Protein AF-A0A1J0VZQ8-F1 (afdb_monomer)

Structure (mmCIF, N/CA/C/O backbone):
data_AF-A0A1J0VZQ8-F1
#
_entry.id   AF-A0A1J0VZQ8-F1
#
loop_
_atom_site.group_PDB
_atom_site.id
_atom_site.type_symbol
_atom_site.label_atom_id
_atom_site.label_alt_id
_atom_site.label_comp_id
_atom_site.label_asym_id
_atom_site.label_entity_id
_atom_site.label_seq_id
_atom_site.pdbx_PDB_ins_code
_atom_site.Cartn_x
_atom_site.Cartn_y
_atom_site.Cartn_z
_atom_site.occupancy
_atom_site.B_iso_or_equiv
_atom_site.auth_seq_id
_atom_site.auth_comp_id
_atom_site.auth_asym_id
_atom_site.auth_atom_id
_atom_site.pdbx_PDB_model_num
ATOM 1 N N . MET A 1 1 ? -18.065 -3.115 23.278 1.00 60.38 1 ME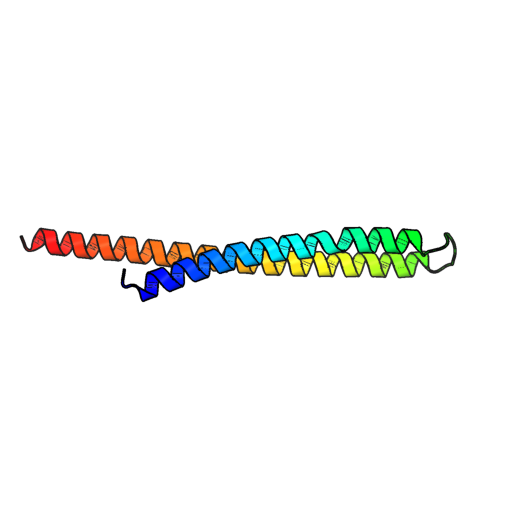T A N 1
ATOM 2 C CA . MET A 1 1 ? -18.146 -3.211 21.807 1.00 60.38 1 MET A CA 1
ATOM 3 C C . MET A 1 1 ? -19.433 -3.873 21.358 1.00 60.38 1 MET A C 1
ATOM 5 O O . MET A 1 1 ? -19.625 -5.048 21.652 1.00 60.38 1 MET A O 1
ATOM 9 N N . GLY A 1 2 ? -20.278 -3.136 20.636 1.00 72.56 2 GLY A N 1
ATOM 10 C CA . GLY A 1 2 ? -21.289 -3.755 19.776 1.00 72.56 2 GLY A CA 1
ATOM 11 C C . GLY A 1 2 ? -20.627 -4.399 18.554 1.00 72.56 2 GLY A C 1
ATOM 12 O O . GLY A 1 2 ? -19.559 -3.952 18.130 1.00 72.56 2 GLY A O 1
ATOM 13 N N . ASP A 1 3 ? -21.247 -5.436 17.996 1.00 76.94 3 ASP A N 1
ATOM 14 C CA . ASP A 1 3 ? -20.667 -6.254 16.916 1.00 76.94 3 ASP A CA 1
ATOM 15 C C . ASP A 1 3 ? -20.294 -5.444 15.661 1.00 76.94 3 ASP A C 1
ATOM 17 O O . ASP A 1 3 ? -19.299 -5.743 15.006 1.00 76.94 3 ASP A O 1
ATOM 21 N N . LEU A 1 4 ? -21.023 -4.359 15.381 1.00 74.12 4 LEU A N 1
ATOM 22 C CA . LEU A 1 4 ? -20.747 -3.440 14.269 1.00 74.12 4 LEU A CA 1
ATOM 23 C C . LEU A 1 4 ? -19.385 -2.734 14.378 1.00 74.12 4 LEU A C 1
ATOM 25 O O . LEU A 1 4 ? -18.697 -2.593 13.374 1.00 74.12 4 LEU A O 1
ATOM 29 N N . VAL A 1 5 ? -18.970 -2.326 15.582 1.00 77.56 5 VAL A N 1
ATOM 30 C CA . VAL A 1 5 ? -17.696 -1.606 15.787 1.00 77.56 5 VAL A CA 1
ATOM 31 C C . VAL A 1 5 ? -16.503 -2.551 15.640 1.00 77.56 5 VAL A C 1
ATOM 33 O O . VAL A 1 5 ? -15.464 -2.169 15.114 1.00 77.56 5 VAL A O 1
ATOM 36 N N . LYS A 1 6 ? -16.659 -3.813 16.056 1.00 81.38 6 LYS A N 1
ATOM 37 C CA . LYS A 1 6 ? -15.643 -4.850 15.826 1.00 81.38 6 LYS A CA 1
ATOM 38 C C . LYS A 1 6 ? -15.484 -5.170 14.345 1.00 81.38 6 LYS A C 1
ATOM 40 O O . LYS A 1 6 ? -14.361 -5.245 13.865 1.00 81.38 6 LYS A O 1
ATOM 45 N N . ALA A 1 7 ? -16.599 -5.331 13.635 1.00 81.62 7 ALA A N 1
ATOM 46 C CA . ALA A 1 7 ? -16.573 -5.613 12.205 1.00 81.62 7 ALA A CA 1
ATOM 47 C C . ALA A 1 7 ? -15.871 -4.496 11.414 1.00 81.62 7 ALA A C 1
ATOM 49 O O . ALA A 1 7 ? -15.087 -4.788 10.514 1.00 81.62 7 ALA A O 1
ATOM 50 N N . ASP A 1 8 ? -16.106 -3.234 11.779 1.00 85.94 8 ASP A N 1
ATOM 51 C CA . ASP A 1 8 ? -15.452 -2.084 11.148 1.00 85.94 8 ASP A CA 1
ATOM 52 C C . ASP A 1 8 ? -13.942 -2.029 11.451 1.00 85.94 8 ASP A C 1
ATOM 54 O O . ASP A 1 8 ? -13.126 -1.848 10.549 1.00 85.94 8 ASP A O 1
ATOM 58 N N . LEU A 1 9 ? -13.542 -2.301 12.700 1.00 87.94 9 LEU A N 1
ATOM 59 C CA . LEU A 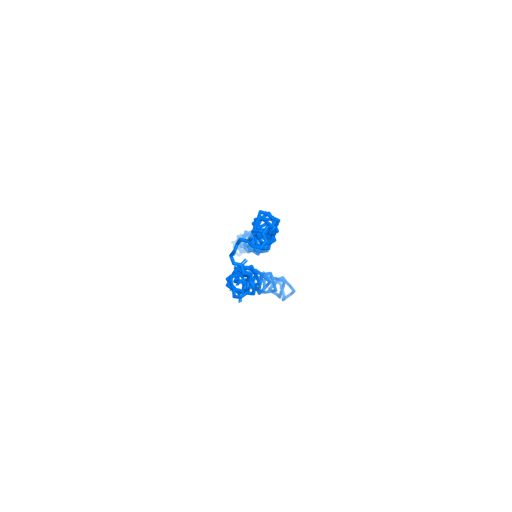1 9 ? -12.132 -2.421 13.094 1.00 87.94 9 LEU A CA 1
ATOM 60 C C . LEU A 1 9 ? -11.385 -3.500 12.301 1.00 87.94 9 LEU A C 1
ATOM 62 O O . LEU A 1 9 ? -10.277 -3.269 11.810 1.00 87.94 9 LEU A O 1
ATOM 66 N N . ASP A 1 10 ? -11.988 -4.678 12.165 1.00 89.50 10 ASP A N 1
ATOM 67 C CA . ASP A 1 10 ? -11.392 -5.781 11.415 1.00 89.50 10 ASP A CA 1
ATOM 68 C C . ASP A 1 10 ? -11.306 -5.451 9.918 1.00 89.50 10 ASP A C 1
ATOM 70 O O . ASP A 1 10 ? -10.300 -5.763 9.274 1.00 89.50 10 ASP A O 1
ATOM 74 N N . ALA A 1 11 ? -12.300 -4.740 9.374 1.00 90.56 11 ALA A N 1
ATOM 75 C CA . ALA A 1 11 ? -12.268 -4.240 8.004 1.00 90.56 11 ALA A CA 1
ATOM 76 C C . ALA A 1 11 ? -11.141 -3.215 7.785 1.00 90.56 11 ALA A C 1
ATOM 78 O O . ALA A 1 11 ? 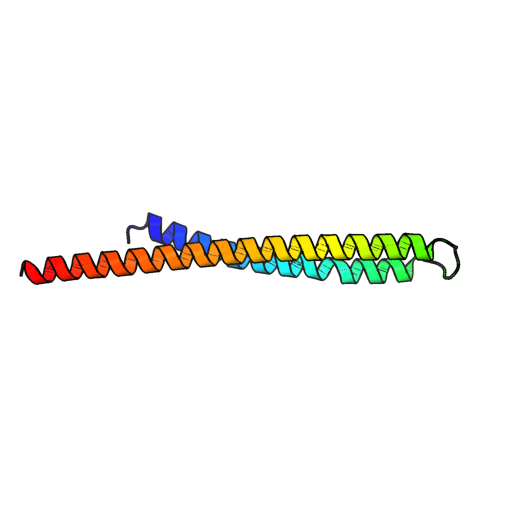-10.415 -3.320 6.797 1.00 90.56 11 ALA A O 1
ATOM 79 N N . LEU A 1 12 ? -10.931 -2.270 8.710 1.00 90.62 12 LEU A N 1
ATOM 80 C CA . LEU A 1 12 ? -9.842 -1.286 8.629 1.00 90.62 12 LEU A CA 1
ATOM 81 C C . LEU A 1 12 ? -8.457 -1.945 8.675 1.00 90.62 12 LEU A C 1
ATOM 83 O O . LEU A 1 12 ? -7.559 -1.566 7.920 1.00 90.62 12 LEU A O 1
ATOM 87 N N . ARG A 1 13 ? -8.286 -2.976 9.507 1.00 91.31 13 ARG A N 1
ATOM 88 C CA . ARG A 1 13 ? -7.047 -3.769 9.559 1.00 91.31 13 ARG A CA 1
ATOM 89 C C . ARG A 1 13 ? -6.799 -4.532 8.267 1.00 91.31 13 ARG A C 1
ATOM 91 O O . ARG A 1 13 ? -5.691 -4.489 7.733 1.00 91.31 13 ARG A O 1
ATOM 98 N N . ALA A 1 14 ? -7.826 -5.208 7.755 1.00 93.31 14 ALA A N 1
ATOM 99 C CA . ALA A 1 14 ? -7.743 -5.929 6.490 1.00 93.31 14 ALA A CA 1
ATOM 100 C C . ALA A 1 14 ? -7.432 -4.979 5.323 1.00 93.31 14 ALA A C 1
ATOM 102 O O . ALA A 1 14 ? -6.604 -5.298 4.466 1.00 93.31 14 ALA A O 1
ATOM 103 N N . LEU A 1 15 ? -8.037 -3.788 5.320 1.00 92.75 15 LEU A N 1
ATOM 104 C CA . LEU A 1 15 ? -7.778 -2.746 4.333 1.00 92.75 15 LEU A CA 1
ATOM 105 C C . LEU A 1 15 ? -6.327 -2.255 4.398 1.00 92.75 15 LEU A C 1
ATOM 107 O O . LEU A 1 15 ? -5.667 -2.215 3.364 1.00 92.75 15 LEU A O 1
ATOM 111 N N . SER A 1 16 ? -5.804 -1.944 5.589 1.00 92.62 16 SER A N 1
ATOM 112 C CA . SER A 1 16 ? -4.393 -1.559 5.759 1.00 92.62 16 SER A CA 1
ATOM 113 C C . SER A 1 16 ? -3.443 -2.643 5.236 1.00 92.62 16 SER A C 1
ATOM 115 O O . SER A 1 16 ? -2.536 -2.355 4.454 1.00 92.62 16 SER A O 1
ATOM 117 N N . GLY A 1 17 ? -3.689 -3.909 5.589 1.00 92.31 17 GLY A N 1
ATOM 118 C CA . GLY A 1 17 ? -2.900 -5.033 5.084 1.00 92.31 17 GLY A CA 1
ATOM 119 C C . GLY A 1 17 ? -2.933 -5.142 3.556 1.00 92.31 17 GLY A C 1
ATOM 120 O O . GLY A 1 17 ? -1.887 -5.269 2.925 1.00 92.31 17 GLY A O 1
ATOM 121 N N . THR A 1 18 ? -4.122 -5.025 2.960 1.00 95.31 18 THR A N 1
ATOM 122 C CA . THR A 1 18 ? -4.312 -5.089 1.501 1.00 95.31 18 THR A CA 1
ATOM 123 C C . THR A 1 18 ? -3.582 -3.952 0.788 1.00 95.31 18 THR A C 1
ATOM 125 O O . THR A 1 18 ? -2.877 -4.189 -0.188 1.00 95.31 18 THR A O 1
ATOM 128 N N . LEU A 1 19 ? -3.692 -2.723 1.300 1.00 93.31 19 LEU A N 1
ATOM 129 C CA . LEU A 1 19 ? -3.020 -1.556 0.729 1.00 93.31 19 LEU A CA 1
ATOM 130 C C . LEU A 1 19 ? -1.492 -1.679 0.811 1.00 93.31 19 LEU A C 1
ATOM 132 O O . LEU A 1 19 ? -0.806 -1.287 -0.125 1.00 93.31 19 LEU A O 1
ATOM 136 N N . ASN A 1 20 ? -0.938 -2.266 1.877 1.00 92.88 20 ASN A N 1
ATOM 137 C CA . ASN A 1 20 ? 0.506 -2.521 1.939 1.00 92.88 20 ASN A CA 1
ATOM 138 C C . ASN A 1 20 ? 0.974 -3.484 0.841 1.00 92.88 20 ASN A C 1
ATOM 140 O O . ASN A 1 20 ? 1.968 -3.204 0.176 1.00 92.88 20 ASN A O 1
ATOM 144 N N . VAL A 1 21 ? 0.242 -4.579 0.622 1.00 95.06 21 VAL A N 1
ATOM 145 C CA . VAL A 1 21 ? 0.559 -5.544 -0.444 1.00 95.06 21 VAL A CA 1
ATOM 146 C C . VAL A 1 21 ? 0.444 -4.900 -1.827 1.00 95.06 21 VAL A C 1
ATOM 148 O O . VAL A 1 21 ? 1.273 -5.156 -2.701 1.00 95.06 21 VAL A O 1
ATOM 151 N N . GLU A 1 22 ? -0.553 -4.038 -2.028 1.00 93.06 22 GLU A N 1
ATOM 152 C CA . GLU A 1 22 ? -0.726 -3.305 -3.283 1.00 93.06 22 GLU A CA 1
ATOM 153 C C . GLU A 1 22 ? 0.419 -2.310 -3.520 1.00 93.06 22 GLU A C 1
ATOM 155 O O . GLU A 1 22 ? 0.971 -2.254 -4.617 1.00 93.06 22 GLU A O 1
ATOM 160 N N . ALA A 1 23 ? 0.841 -1.572 -2.487 1.00 90.81 23 ALA A N 1
ATOM 161 C CA . ALA A 1 23 ? 1.991 -0.676 -2.577 1.00 90.81 23 ALA A CA 1
ATOM 162 C C . ALA A 1 23 ? 3.271 -1.435 -2.956 1.00 90.81 23 ALA A C 1
ATOM 164 O O . ALA A 1 23 ? 3.992 -1.016 -3.861 1.00 90.81 23 ALA A O 1
ATOM 165 N N . ASP A 1 24 ? 3.523 -2.579 -2.316 1.00 92.56 24 ASP A N 1
ATOM 166 C CA . ASP A 1 24 ? 4.670 -3.423 -2.652 1.00 92.56 24 ASP A CA 1
ATOM 167 C C . ASP A 1 24 ? 4.575 -3.922 -4.105 1.00 92.56 24 ASP A C 1
ATOM 169 O O . ASP A 1 24 ? 5.558 -3.868 -4.844 1.00 92.56 24 ASP A O 1
ATOM 173 N N . SER A 1 25 ? 3.382 -4.323 -4.553 1.00 93.56 25 SER A N 1
ATOM 174 C CA . SER A 1 25 ? 3.141 -4.758 -5.935 1.00 93.56 25 SER A CA 1
ATOM 175 C C . SER A 1 25 ? 3.436 -3.644 -6.945 1.00 93.56 25 SER A C 1
ATOM 177 O O . SE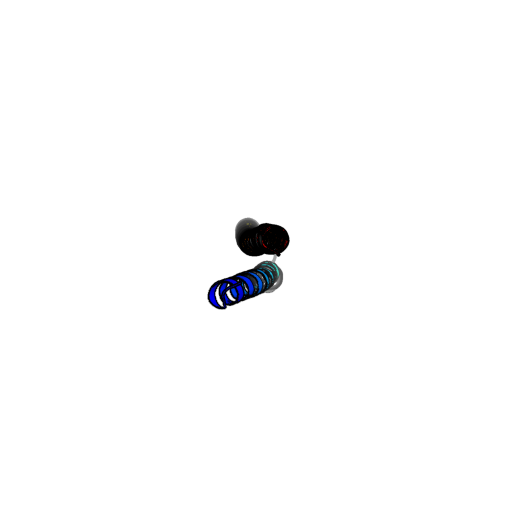R A 1 25 ? 4.121 -3.895 -7.938 1.00 93.56 25 SER A O 1
ATOM 179 N N . ILE A 1 26 ? 3.019 -2.405 -6.669 1.00 89.88 26 ILE A N 1
ATOM 180 C CA . ILE A 1 26 ? 3.341 -1.227 -7.490 1.00 89.88 26 ILE A CA 1
ATOM 181 C C . ILE A 1 26 ? 4.858 -1.017 -7.573 1.00 89.88 26 ILE A C 1
ATOM 183 O O . ILE A 1 26 ? 5.391 -0.842 -8.671 1.00 89.88 26 ILE A O 1
ATOM 187 N N . GLY A 1 27 ? 5.567 -1.110 -6.445 1.00 88.31 27 GLY A N 1
ATOM 188 C CA . GLY A 1 27 ? 7.026 -0.969 -6.402 1.00 88.31 27 GLY A CA 1
ATOM 189 C C . GLY A 1 27 ? 7.761 -1.993 -7.279 1.00 88.31 27 GLY A C 1
ATOM 190 O O . GLY A 1 27 ? 8.804 -1.689 -7.862 1.00 88.31 27 GLY A O 1
ATOM 191 N N . THR A 1 28 ? 7.196 -3.193 -7.465 1.00 92.06 28 THR A N 1
ATOM 192 C CA . THR A 1 28 ? 7.807 -4.226 -8.323 1.00 92.06 28 THR A CA 1
ATOM 193 C C . THR A 1 28 ? 7.690 -3.960 -9.8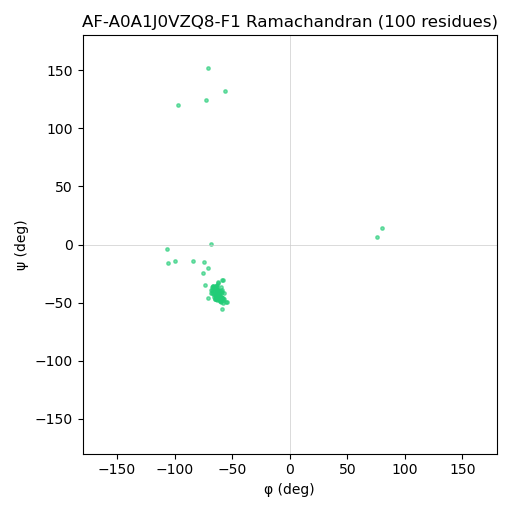27 1.00 92.06 28 THR A C 1
ATOM 195 O O . THR A 1 28 ? 8.433 -4.567 -10.601 1.00 92.06 28 THR A O 1
ATOM 198 N N . ILE A 1 29 ? 6.824 -3.036 -10.265 1.00 89.62 29 ILE A N 1
ATOM 199 C CA . ILE A 1 29 ? 6.567 -2.761 -11.693 1.00 89.62 29 ILE A CA 1
ATOM 200 C C . ILE A 1 29 ? 7.825 -2.255 -12.413 1.00 89.62 29 ILE A C 1
ATOM 202 O O . ILE A 1 29 ? 8.028 -2.552 -13.593 1.00 89.62 29 ILE A O 1
ATOM 206 N N . MET A 1 30 ? 8.695 -1.512 -11.723 1.00 86.50 30 MET A N 1
ATOM 207 C CA . MET A 1 30 ? 9.840 -0.864 -12.367 1.00 86.50 30 MET A CA 1
ATOM 208 C C . MET A 1 30 ? 10.881 -1.858 -12.906 1.00 86.50 30 MET A C 1
ATOM 210 O O . MET A 1 30 ? 11.464 -1.632 -13.968 1.00 86.50 30 MET A O 1
ATOM 214 N N . GLY A 1 31 ? 11.104 -2.978 -12.212 1.00 85.62 31 GLY A N 1
ATOM 215 C CA . GLY A 1 31 ? 12.124 -3.961 -12.594 1.00 85.62 31 GLY A CA 1
ATOM 216 C C . GLY A 1 31 ? 11.909 -4.540 -14.002 1.00 85.62 31 GLY A C 1
ATOM 217 O O . GLY A 1 31 ? 12.801 -4.432 -14.852 1.00 85.62 31 GLY A O 1
ATOM 218 N N . PRO A 1 32 ? 10.725 -5.111 -14.296 1.00 87.50 32 PRO A N 1
ATOM 219 C CA . PRO A 1 32 ? 10.382 -5.603 -15.629 1.00 87.50 32 PRO A CA 1
ATOM 220 C C . PRO A 1 32 ? 10.427 -4.525 -16.720 1.00 87.50 32 PRO A C 1
ATOM 222 O O . PRO A 1 32 ? 10.846 -4.808 -17.839 1.00 87.50 32 PRO A O 1
ATOM 225 N N . VAL A 1 33 ? 10.025 -3.286 -16.414 1.00 83.81 33 VAL A N 1
ATOM 226 C CA . VAL A 1 33 ? 10.014 -2.208 -17.415 1.00 83.81 33 VAL A CA 1
ATOM 227 C C . VAL A 1 33 ? 11.429 -1.763 -17.780 1.00 83.81 33 VAL A C 1
ATOM 229 O O . VAL A 1 33 ? 11.748 -1.670 -18.965 1.00 83.81 33 VAL A O 1
ATOM 232 N N . SER A 1 3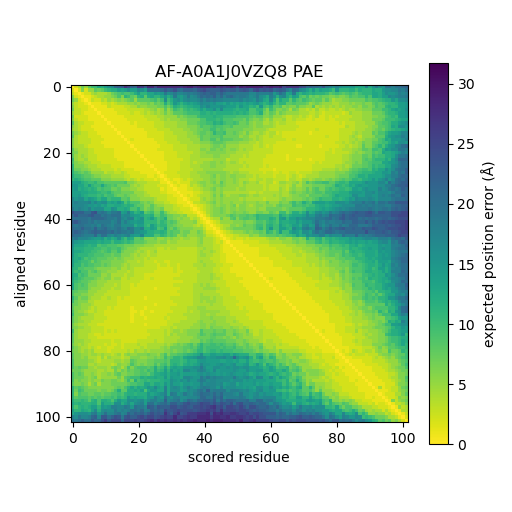4 ? 12.292 -1.548 -16.785 1.00 82.19 34 SER A N 1
ATOM 233 C CA . SER A 1 34 ? 13.689 -1.161 -17.022 1.00 82.19 34 SER A CA 1
ATOM 234 C C . SER A 1 34 ? 14.452 -2.245 -17.792 1.00 82.19 34 SER A C 1
ATOM 236 O O . SER A 1 34 ? 15.112 -1.952 -18.785 1.00 82.19 34 SER A O 1
ATOM 238 N N . SER A 1 35 ? 14.292 -3.514 -17.402 1.00 82.88 35 SER A N 1
ATOM 239 C CA . SER A 1 35 ? 14.935 -4.640 -18.099 1.00 82.88 35 SER A CA 1
ATOM 240 C C . SER A 1 35 ? 14.395 -4.861 -19.519 1.00 82.88 35 SER A C 1
ATOM 242 O O . SER A 1 35 ? 15.157 -5.184 -20.430 1.00 82.88 35 SER A O 1
ATOM 244 N N . GLY A 1 36 ? 13.095 -4.648 -19.746 1.00 81.75 36 GLY A N 1
ATOM 245 C CA . GLY A 1 36 ? 12.497 -4.712 -21.080 1.00 81.75 36 GLY A CA 1
ATOM 246 C C . GLY A 1 36 ? 12.995 -3.608 -22.017 1.00 81.75 36 GLY A C 1
ATOM 247 O O . GLY A 1 36 ? 13.219 -3.864 -23.199 1.00 81.75 36 GLY A O 1
ATOM 248 N N . LEU A 1 37 ? 13.213 -2.398 -21.495 1.00 77.69 37 LEU A N 1
ATOM 249 C CA . LEU A 1 37 ? 13.797 -1.286 -22.249 1.00 77.69 37 LEU A CA 1
ATOM 250 C C . LEU A 1 37 ? 15.213 -1.618 -22.734 1.00 77.69 37 LEU A C 1
ATOM 252 O O . LEU A 1 37 ? 15.503 -1.457 -23.916 1.00 77.69 37 LEU A O 1
ATOM 256 N N . GLU A 1 38 ? 16.067 -2.153 -21.864 1.00 73.94 38 GLU A N 1
ATOM 257 C CA . GLU A 1 38 ? 17.431 -2.558 -22.235 1.00 73.94 38 GLU A CA 1
ATOM 258 C C . GLU A 1 38 ? 17.457 -3.666 -23.301 1.00 73.94 38 GLU A C 1
ATOM 260 O O . GLU A 1 38 ? 18.351 -3.697 -24.144 1.00 73.94 38 GLU A O 1
ATOM 265 N N . ALA A 1 39 ? 16.464 -4.560 -23.303 1.00 76.69 39 ALA A N 1
ATOM 266 C CA . ALA A 1 39 ? 16.405 -5.686 -24.233 1.00 76.69 39 ALA A CA 1
ATOM 267 C C . ALA A 1 39 ? 15.994 -5.305 -25.671 1.00 76.69 39 ALA A C 1
ATOM 269 O O . ALA A 1 39 ? 16.304 -6.042 -26.608 1.00 76.69 39 ALA A O 1
ATOM 270 N N . VAL A 1 40 ? 15.270 -4.196 -25.861 1.00 75.62 40 VAL A N 1
ATOM 271 C CA . VAL A 1 40 ? 14.663 -3.825 -27.160 1.00 75.62 40 VAL A CA 1
ATOM 272 C C . VAL A 1 40 ? 15.415 -2.682 -27.851 1.00 75.62 40 VAL A C 1
ATOM 274 O O . VAL A 1 40 ? 15.253 -2.459 -29.053 1.00 75.62 40 VAL A O 1
ATOM 277 N N . VAL A 1 41 ? 16.259 -1.958 -27.119 1.00 77.69 41 VAL A N 1
ATOM 278 C CA . VAL A 1 41 ? 16.897 -0.734 -27.609 1.00 77.69 41 VAL A CA 1
ATOM 279 C C . VAL A 1 41 ? 18.294 -1.044 -28.127 1.00 77.69 41 VAL A C 1
ATOM 281 O O . VAL A 1 41 ? 19.162 -1.514 -27.398 1.00 77.69 41 VAL A O 1
ATOM 284 N N . MET A 1 42 ? 18.522 -0.759 -29.411 1.00 79.69 42 MET A N 1
ATOM 285 C CA . MET A 1 42 ? 19.862 -0.812 -29.990 1.00 79.69 42 MET A CA 1
ATOM 286 C C . MET A 1 42 ? 20.682 0.383 -29.478 1.00 79.69 42 MET A C 1
ATOM 288 O O . MET A 1 42 ? 20.257 1.523 -29.689 1.00 79.69 42 MET A O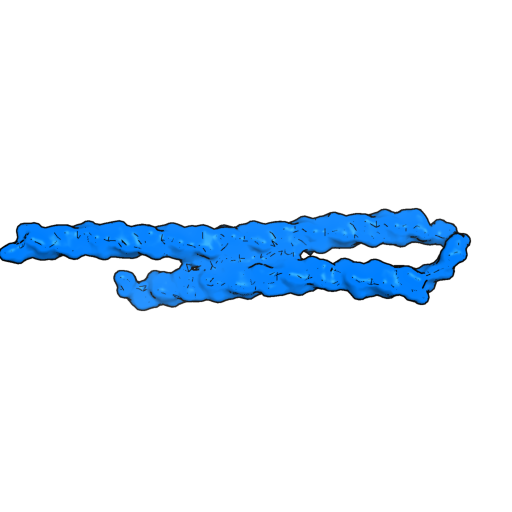 1
ATOM 292 N N . PRO A 1 43 ? 21.861 0.160 -28.867 1.00 78.06 43 PRO A N 1
ATOM 293 C CA . PRO A 1 43 ? 22.710 1.249 -28.396 1.00 78.06 43 PRO A CA 1
ATOM 294 C C . PRO A 1 43 ? 23.060 2.226 -29.525 1.00 78.06 43 PRO A C 1
ATOM 296 O O . PRO A 1 43 ? 23.479 1.802 -30.604 1.00 78.06 43 PRO A O 1
ATOM 299 N N . GLY A 1 44 ? 22.914 3.532 -29.282 1.00 76.06 44 GLY A N 1
ATOM 300 C CA . GLY A 1 44 ? 23.268 4.559 -30.263 1.00 76.06 44 GLY A CA 1
ATOM 301 C C . GLY A 1 44 ? 22.222 4.785 -31.358 1.00 76.06 44 GLY A C 1
ATOM 302 O O . GLY A 1 44 ? 22.507 5.475 -32.336 1.00 76.06 44 GLY A O 1
ATOM 303 N N . ALA A 1 45 ? 20.996 4.275 -31.194 1.00 81.31 45 ALA A N 1
ATOM 304 C CA . ALA A 1 45 ? 19.873 4.546 -32.098 1.00 81.31 45 ALA A CA 1
ATOM 305 C C . ALA A 1 45 ? 19.367 6.008 -32.045 1.00 81.31 45 ALA A C 1
ATOM 307 O O . ALA A 1 45 ? 18.408 6.358 -32.731 1.00 81.31 45 ALA A O 1
ATOM 308 N N . GLY A 1 46 ? 19.982 6.869 -31.222 1.00 83.56 46 GLY A N 1
ATOM 309 C CA . GLY A 1 46 ? 19.611 8.280 -31.071 1.00 83.56 46 GLY A CA 1
ATOM 310 C C . GLY A 1 46 ? 18.335 8.510 -30.254 1.00 83.56 46 GLY A C 1
ATOM 311 O O . GLY A 1 46 ? 17.871 9.642 -30.154 1.00 83.56 46 GLY A O 1
ATOM 312 N N . ILE A 1 47 ? 17.771 7.452 -29.663 1.00 85.12 47 ILE A N 1
ATOM 313 C CA . ILE A 1 47 ? 16.561 7.498 -28.825 1.00 85.12 47 ILE A CA 1
ATOM 314 C C . ILE A 1 47 ? 16.857 7.328 -27.330 1.00 85.12 47 ILE A C 1
ATOM 316 O O . ILE A 1 47 ? 15.947 7.455 -26.514 1.00 85.12 47 ILE A O 1
ATOM 320 N N . ASP A 1 48 ? 18.118 7.090 -26.964 1.00 84.00 48 ASP A N 1
ATOM 321 C CA . ASP A 1 48 ? 18.546 6.767 -25.598 1.00 84.00 48 ASP A CA 1
ATOM 322 C C . ASP A 1 48 ? 18.127 7.850 -24.587 1.00 84.00 48 ASP A C 1
ATOM 324 O O . ASP A 1 48 ? 17.595 7.543 -23.523 1.00 84.00 48 ASP A O 1
ATOM 328 N N . GLU A 1 49 ? 18.259 9.132 -24.947 1.00 85.75 49 GLU A N 1
ATOM 329 C CA . GLU A 1 49 ? 17.846 10.257 -24.093 1.00 85.75 49 GLU A CA 1
ATOM 330 C C . GLU A 1 49 ? 16.320 10.323 -23.902 1.00 85.75 49 GLU A C 1
ATOM 332 O O . GLU A 1 49 ? 15.818 10.616 -22.814 1.00 85.75 49 GLU A O 1
ATOM 337 N N . LEU A 1 50 ? 15.547 10.051 -24.960 1.00 87.50 50 LEU A N 1
ATOM 338 C CA . LEU A 1 50 ? 14.088 10.011 -24.864 1.00 87.50 50 LEU A CA 1
ATOM 339 C C . LEU A 1 50 ? 13.645 8.880 -23.932 1.00 87.50 50 LEU A C 1
ATOM 341 O O . LEU A 1 50 ? 12.781 9.094 -23.083 1.00 87.50 50 LEU A O 1
ATOM 345 N N . LEU A 1 51 ? 14.255 7.708 -24.073 1.00 86.19 51 LEU A N 1
ATOM 346 C CA . LEU A 1 51 ? 13.950 6.538 -23.261 1.00 86.19 51 LEU A CA 1
ATOM 347 C C . LEU A 1 51 ? 14.379 6.716 -21.807 1.00 86.19 51 LEU A C 1
ATOM 349 O O . LEU A 1 51 ? 13.604 6.374 -20.918 1.00 86.19 51 LEU A O 1
ATOM 353 N N . GLY A 1 52 ? 15.536 7.335 -21.559 1.00 87.25 52 GLY A N 1
ATOM 354 C CA . GLY A 1 52 ? 15.967 7.727 -20.217 1.00 87.25 52 GLY A CA 1
ATOM 355 C C . GLY A 1 52 ? 14.923 8.603 -19.524 1.00 87.25 52 GLY A C 1
ATOM 356 O O . GLY A 1 52 ? 14.464 8.268 -18.435 1.00 87.25 52 GLY A O 1
ATOM 357 N N . ARG A 1 53 ? 14.432 9.651 -20.202 1.00 90.00 53 ARG A N 1
ATOM 358 C CA . ARG A 1 53 ? 13.374 10.527 -19.660 1.00 90.00 53 ARG A CA 1
ATOM 359 C C . ARG A 1 53 ? 12.051 9.804 -19.417 1.00 90.00 53 ARG A C 1
ATOM 361 O O . ARG A 1 53 ? 11.341 10.136 -18.469 1.00 90.00 53 ARG A O 1
ATOM 368 N N . ILE A 1 54 ? 11.681 8.858 -20.282 1.00 89.12 54 ILE A N 1
ATOM 369 C CA . ILE A 1 54 ? 10.481 8.035 -20.082 1.00 89.12 54 ILE A CA 1
ATOM 370 C C . ILE A 1 54 ? 10.655 7.160 -18.839 1.00 89.12 54 ILE A C 1
ATOM 372 O O . ILE A 1 54 ? 9.754 7.133 -18.003 1.00 89.12 54 ILE A O 1
ATOM 376 N N . ASN A 1 55 ? 11.806 6.500 -18.692 1.00 88.88 55 ASN A N 1
ATOM 377 C CA . ASN A 1 55 ? 12.088 5.627 -17.558 1.00 88.88 55 ASN A CA 1
ATOM 378 C C . ASN A 1 55 ? 12.104 6.405 -16.233 1.00 88.88 55 ASN A C 1
ATOM 380 O O . ASN A 1 55 ? 11.468 5.997 -15.264 1.00 88.88 55 ASN A O 1
ATOM 384 N N . GLU A 1 56 ? 12.745 7.575 -16.211 1.00 90.75 56 GLU A N 1
ATOM 385 C CA . GLU A 1 56 ? 12.759 8.474 -15.051 1.00 90.75 56 GLU A CA 1
ATOM 386 C C . GLU A 1 56 ? 11.351 8.929 -14.656 1.00 90.75 56 GLU A C 1
ATOM 388 O O . GLU A 1 56 ? 10.966 8.822 -13.490 1.00 90.75 56 GLU A O 1
ATOM 393 N N . LYS A 1 57 ? 10.551 9.406 -15.621 1.00 93.31 57 LYS A N 1
ATOM 394 C CA . LYS A 1 57 ? 9.170 9.836 -15.353 1.00 93.31 57 LYS A CA 1
ATOM 395 C C . LYS A 1 57 ? 8.299 8.692 -14.860 1.00 93.31 57 LYS A C 1
ATOM 397 O O . LYS A 1 57 ? 7.502 8.881 -13.946 1.00 93.31 57 LYS A O 1
ATOM 402 N N . LEU A 1 58 ? 8.440 7.515 -15.463 1.00 90.88 58 LEU A N 1
ATOM 403 C CA . LEU A 1 58 ? 7.717 6.334 -15.022 1.00 90.88 58 LEU A CA 1
ATOM 404 C C . LEU A 1 58 ? 8.110 5.954 -13.589 1.00 90.88 58 LEU A C 1
ATOM 406 O O . LEU A 1 58 ? 7.232 5.658 -12.785 1.00 90.88 58 LEU A O 1
ATOM 410 N N . GLY A 1 59 ? 9.399 6.026 -13.248 1.00 91.81 59 GLY A N 1
ATOM 411 C CA . GLY A 1 59 ? 9.892 5.762 -11.894 1.00 91.81 59 GLY A CA 1
ATOM 412 C C . GLY A 1 59 ? 9.364 6.728 -10.859 1.00 91.81 59 GLY A C 1
ATOM 413 O O . GLY A 1 59 ? 8.903 6.292 -9.804 1.00 91.81 59 GLY A O 1
ATOM 414 N N . ALA A 1 60 ? 9.355 8.018 -11.183 1.00 93.25 60 ALA A N 1
ATOM 415 C CA . ALA A 1 60 ? 8.753 9.031 -10.331 1.00 93.25 60 ALA A CA 1
ATOM 416 C C . ALA A 1 60 ? 7.264 8.738 -10.076 1.00 93.25 60 ALA A C 1
ATOM 418 O O . ALA A 1 60 ? 6.844 8.701 -8.922 1.00 93.25 60 ALA A O 1
ATOM 419 N N . ASN A 1 61 ? 6.493 8.434 -11.125 1.00 92.12 61 ASN A N 1
ATOM 420 C CA . ASN A 1 61 ? 5.063 8.135 -10.999 1.00 92.12 61 ASN A CA 1
ATOM 421 C C . ASN A 1 61 ? 4.789 6.861 -10.184 1.00 92.12 61 ASN A C 1
ATOM 423 O O . ASN A 1 61 ? 3.883 6.851 -9.354 1.00 92.12 61 ASN A O 1
ATOM 427 N N . ILE A 1 62 ? 5.565 5.792 -10.403 1.00 92.94 62 ILE A N 1
ATOM 428 C CA . ILE A 1 62 ? 5.452 4.544 -9.631 1.00 92.94 62 ILE A CA 1
ATOM 429 C C . ILE A 1 62 ? 5.740 4.816 -8.152 1.00 92.94 62 ILE A C 1
ATOM 431 O O . ILE A 1 62 ? 4.961 4.408 -7.296 1.00 92.94 62 ILE A O 1
ATOM 435 N N . THR A 1 63 ? 6.808 5.562 -7.861 1.00 91.88 63 THR A N 1
ATOM 436 C CA . THR A 1 63 ? 7.200 5.916 -6.488 1.00 91.88 63 THR A CA 1
ATOM 437 C C . THR A 1 63 ? 6.130 6.770 -5.805 1.00 91.88 63 THR A C 1
ATOM 439 O O . THR A 1 63 ? 5.817 6.564 -4.631 1.00 91.88 63 THR A O 1
ATOM 442 N N . GLU A 1 64 ? 5.537 7.721 -6.530 1.00 94.38 64 GLU A N 1
ATOM 443 C CA . GLU A 1 64 ? 4.438 8.548 -6.030 1.00 94.38 64 GLU A CA 1
ATOM 444 C C . GLU A 1 64 ? 3.202 7.697 -5.709 1.00 94.38 64 GLU A C 1
ATOM 446 O O . GLU A 1 64 ? 2.633 7.820 -4.625 1.00 94.38 64 GLU A O 1
ATOM 451 N N . HIS A 1 65 ? 2.804 6.797 -6.613 1.00 90.81 65 HIS A N 1
ATOM 452 C CA . HIS A 1 65 ? 1.665 5.907 -6.386 1.00 90.81 65 HIS A CA 1
ATOM 453 C C . HIS A 1 65 ? 1.903 4.946 -5.222 1.00 90.81 65 HIS A C 1
ATOM 455 O O . HIS A 1 65 ? 1.038 4.829 -4.356 1.00 90.81 65 HIS A O 1
ATOM 461 N N . GLU A 1 66 ? 3.078 4.320 -5.147 1.00 92.94 66 GLU A N 1
ATOM 462 C CA . GLU A 1 66 ? 3.470 3.495 -4.004 1.00 92.94 66 GLU A CA 1
ATOM 463 C C . GLU A 1 66 ? 3.350 4.290 -2.696 1.00 92.94 66 GLU A C 1
ATOM 465 O O . GLU A 1 66 ? 2.717 3.838 -1.741 1.00 92.94 66 GLU A O 1
ATOM 470 N N . THR A 1 67 ? 3.910 5.502 -2.662 1.00 92.75 67 THR A N 1
ATOM 471 C CA . THR A 1 67 ? 3.885 6.365 -1.474 1.00 92.75 67 THR A CA 1
ATOM 472 C C . THR A 1 67 ? 2.456 6.701 -1.057 1.00 92.75 67 THR A C 1
ATOM 474 O O . THR A 1 67 ? 2.118 6.573 0.121 1.00 92.75 67 THR A O 1
ATOM 477 N N . ASN A 1 68 ? 1.600 7.079 -2.006 1.00 94.19 68 ASN A N 1
ATOM 478 C CA . ASN A 1 68 ? 0.202 7.408 -1.735 1.00 94.19 68 ASN A CA 1
ATOM 479 C C . ASN A 1 68 ? -0.558 6.200 -1.169 1.00 94.19 68 ASN A C 1
ATOM 481 O O . ASN A 1 68 ? -1.274 6.328 -0.176 1.00 94.19 68 ASN A O 1
ATOM 485 N N . VAL A 1 69 ? -0.356 5.006 -1.735 1.00 93.25 69 VAL A N 1
ATOM 486 C CA . VAL A 1 69 ? -0.994 3.776 -1.242 1.00 93.25 69 VAL A CA 1
ATOM 487 C C . VAL A 1 69 ? -0.481 3.407 0.159 1.00 93.25 69 VAL A C 1
ATOM 489 O O . VAL A 1 69 ? -1.281 3.052 1.030 1.00 93.25 69 VAL A O 1
ATOM 492 N N . ARG A 1 70 ? 0.820 3.576 0.444 1.00 94.50 70 ARG A N 1
ATOM 493 C CA . ARG A 1 70 ? 1.365 3.395 1.806 1.00 94.50 70 ARG A CA 1
ATOM 494 C C . ARG A 1 70 ? 0.763 4.388 2.802 1.00 94.50 70 ARG A C 1
ATOM 496 O O . ARG A 1 70 ? 0.431 3.999 3.920 1.00 94.50 70 ARG A O 1
ATOM 503 N N . GLN A 1 71 ? 0.579 5.648 2.415 1.00 93.75 71 GLN A N 1
ATOM 504 C CA . GLN A 1 71 ? -0.077 6.646 3.268 1.00 93.75 71 GLN A CA 1
ATOM 505 C C . GLN A 1 71 ? -1.542 6.285 3.544 1.00 93.75 71 GLN A C 1
ATOM 507 O O . GLN A 1 71 ? -1.996 6.399 4.682 1.00 93.75 71 GLN A O 1
ATOM 512 N N . MET A 1 72 ? -2.273 5.781 2.545 1.00 90.88 72 MET A N 1
ATOM 513 C CA . MET A 1 72 ? -3.639 5.282 2.744 1.00 90.88 72 MET A CA 1
ATOM 514 C C . MET A 1 72 ? -3.673 4.105 3.728 1.00 90.88 72 MET A C 1
ATOM 516 O O . MET A 1 72 ? -4.520 4.075 4.621 1.00 90.88 72 MET A O 1
ATOM 520 N N . SER A 1 73 ? -2.723 3.171 3.614 1.00 93.12 73 SER A N 1
ATOM 521 C CA . SER A 1 73 ? -2.570 2.064 4.565 1.00 93.12 73 SER A CA 1
ATOM 522 C C . SER A 1 73 ? -2.334 2.558 5.996 1.00 93.12 73 SER A C 1
ATOM 524 O O . SER A 1 73 ? -2.995 2.098 6.929 1.00 93.12 73 SER A O 1
ATOM 526 N N . GLN A 1 74 ? -1.440 3.536 6.175 1.00 92.44 74 GLN A N 1
ATOM 527 C CA . GLN A 1 74 ? -1.174 4.155 7.478 1.00 92.44 74 GLN A CA 1
ATOM 528 C C . GLN A 1 74 ? -2.412 4.861 8.042 1.00 92.44 74 GLN A C 1
ATOM 530 O O . GLN A 1 74 ? -2.680 4.762 9.241 1.00 92.44 74 GLN A O 1
ATOM 535 N N . GLY A 1 75 ? -3.192 5.532 7.191 1.00 90.44 75 GLY A N 1
ATOM 536 C CA . GLY A 1 75 ? -4.463 6.143 7.576 1.00 90.44 75 GLY A CA 1
ATOM 537 C C . GLY A 1 75 ? -5.466 5.112 8.096 1.00 90.44 75 GLY A C 1
ATOM 538 O O . GLY A 1 75 ? -6.042 5.307 9.165 1.00 90.44 75 GLY A O 1
ATOM 539 N N . ALA A 1 76 ? -5.617 3.983 7.397 1.0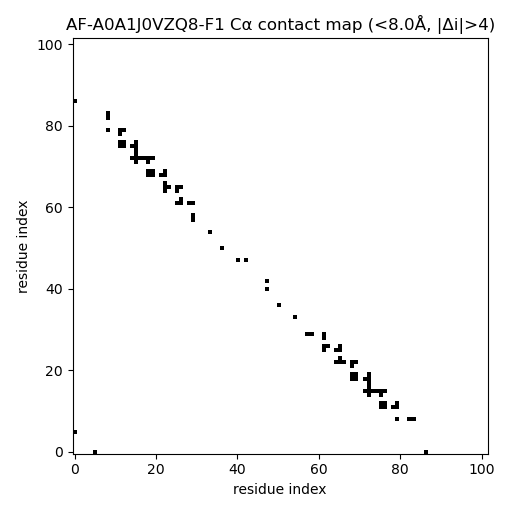0 89.44 76 ALA A N 1
ATOM 540 C CA . ALA A 1 76 ? -6.49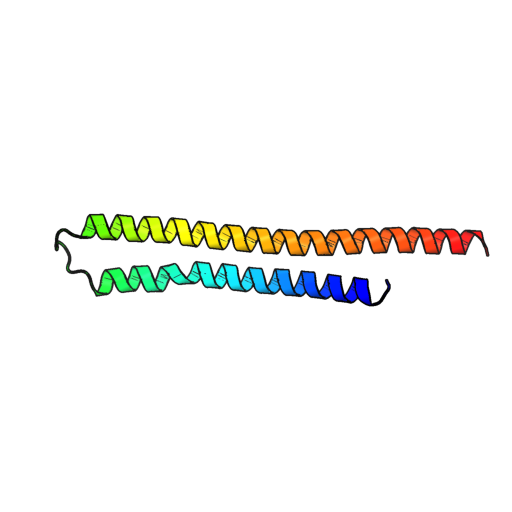5 2.891 7.822 1.00 89.44 76 ALA A CA 1
ATOM 541 C C . ALA A 1 76 ? -6.051 2.269 9.160 1.00 89.44 76 ALA A C 1
ATOM 543 O O . ALA A 1 76 ? -6.878 2.066 10.049 1.00 89.44 76 ALA A O 1
ATOM 544 N N . ALA A 1 77 ? -4.747 2.039 9.347 1.00 89.81 77 ALA A N 1
ATOM 545 C CA . ALA A 1 77 ? -4.200 1.542 10.611 1.00 89.81 77 ALA A CA 1
ATOM 546 C C . ALA A 1 77 ? -4.408 2.534 11.770 1.00 89.81 77 ALA A C 1
ATOM 548 O O . ALA A 1 77 ? -4.784 2.143 12.874 1.00 89.81 77 ALA A O 1
ATOM 549 N N . THR A 1 78 ? -4.204 3.828 11.513 1.00 90.31 78 THR A N 1
ATOM 550 C CA . THR A 1 78 ? -4.405 4.892 12.509 1.00 90.31 78 THR A CA 1
ATOM 551 C C . THR A 1 78 ? -5.869 4.984 12.931 1.00 90.31 78 THR A C 1
ATOM 553 O O . THR A 1 78 ? -6.158 5.078 14.123 1.00 90.31 78 THR A O 1
ATOM 556 N N . ALA A 1 79 ? -6.795 4.910 11.970 1.00 85.19 79 ALA A N 1
ATOM 557 C CA . ALA A 1 79 ? -8.225 4.892 12.254 1.00 85.19 79 ALA A CA 1
ATOM 558 C C . ALA A 1 79 ? -8.602 3.693 13.133 1.00 85.19 79 ALA A C 1
ATOM 560 O O . ALA A 1 79 ? -9.291 3.871 14.136 1.00 85.19 79 ALA A O 1
ATOM 561 N N . ALA A 1 80 ? -8.089 2.499 12.813 1.00 87.94 80 ALA A N 1
ATOM 562 C CA . ALA A 1 80 ? -8.327 1.310 13.624 1.00 87.94 80 ALA A CA 1
ATOM 563 C C . ALA A 1 80 ? -7.856 1.509 15.076 1.00 87.94 80 ALA A C 1
ATOM 565 O O . ALA A 1 80 ? -8.639 1.327 16.004 1.00 87.94 80 ALA A O 1
ATOM 566 N N . ASN A 1 81 ? -6.620 1.972 15.280 1.00 86.75 81 ASN A N 1
ATOM 567 C CA . ASN A 1 81 ? -6.079 2.199 16.623 1.00 86.75 81 ASN A CA 1
ATOM 568 C C . ASN A 1 81 ? -6.907 3.218 17.425 1.00 86.75 81 ASN A C 1
ATOM 570 O O . ASN A 1 81 ? -7.196 2.994 18.598 1.00 86.75 81 ASN A O 1
ATOM 574 N N . SER A 1 82 ? -7.341 4.312 16.791 1.00 85.69 82 SER A N 1
ATOM 575 C CA . SER A 1 82 ? -8.147 5.339 17.461 1.00 85.69 82 SER A CA 1
ATOM 576 C C . SER A 1 82 ? -9.497 4.797 17.946 1.00 85.69 82 SER A C 1
ATOM 578 O O . SER A 1 82 ? -9.914 5.089 19.068 1.00 85.69 82 SER A O 1
ATOM 580 N N . TYR A 1 83 ? -10.167 3.962 17.146 1.00 84.25 83 TYR A N 1
ATOM 581 C CA . TYR A 1 83 ? -11.413 3.319 17.568 1.00 84.25 83 TYR A CA 1
ATOM 582 C C . TYR A 1 83 ? -11.210 2.359 18.751 1.00 84.25 83 TYR A C 1
ATOM 584 O O . TYR A 1 83 ? -12.065 2.294 19.638 1.00 84.25 83 TYR A O 1
ATOM 592 N N . GLU A 1 84 ? -10.082 1.649 18.808 1.00 85.00 84 GLU A N 1
ATOM 593 C CA . GLU A 1 84 ? -9.753 0.779 19.945 1.00 85.00 84 GLU A CA 1
ATOM 594 C C . GLU A 1 84 ? -9.470 1.553 21.231 1.00 85.00 84 GLU A C 1
ATOM 596 O O . GLU A 1 84 ? -9.933 1.156 22.306 1.00 85.00 84 GLU A O 1
ATOM 601 N N . GLU A 1 85 ? -8.745 2.668 21.135 1.00 84.00 85 GLU A N 1
ATOM 602 C CA . GLU A 1 85 ? -8.491 3.558 22.269 1.00 84.00 85 GLU A CA 1
ATOM 603 C C . GLU A 1 85 ? -9.805 4.095 22.844 1.00 84.00 85 GLU A C 1
ATOM 605 O O . GLU A 1 85 ? -10.034 4.022 24.055 1.00 84.00 85 GLU A O 1
ATOM 610 N N . VAL A 1 86 ? -10.708 4.558 21.975 1.00 83.06 86 VAL A N 1
ATOM 611 C CA . VAL A 1 86 ? -12.028 5.056 22.374 1.00 83.06 86 VAL A CA 1
ATOM 612 C C . VAL A 1 86 ? -12.845 3.965 23.073 1.00 83.06 86 VAL A C 1
ATOM 614 O O . VAL A 1 86 ? -13.362 4.208 24.165 1.00 83.06 86 VAL A O 1
ATOM 617 N N . ASP A 1 87 ? -12.946 2.755 22.512 1.00 83.38 87 ASP A N 1
ATOM 618 C CA . ASP A 1 87 ? -13.697 1.666 23.160 1.00 83.38 87 ASP A CA 1
ATOM 619 C C . ASP A 1 87 ? -13.082 1.255 24.508 1.00 83.38 87 ASP A C 1
ATOM 621 O O . ASP A 1 87 ? -13.816 0.956 25.452 1.00 83.38 87 ASP A O 1
ATOM 625 N N . THR A 1 88 ? -11.754 1.299 24.633 1.00 84.25 88 THR A N 1
ATOM 626 C CA . THR A 1 88 ? -11.054 1.012 25.893 1.00 84.25 88 THR A CA 1
ATOM 627 C C . THR A 1 88 ? -11.405 2.036 26.973 1.00 84.25 88 THR A C 1
ATOM 629 O O . THR A 1 88 ? -11.752 1.652 28.092 1.00 84.25 88 THR A O 1
ATOM 632 N N . VAL A 1 89 ? -11.384 3.331 26.640 1.00 85.81 89 VAL A N 1
ATOM 633 C CA . VAL A 1 89 ? -11.766 4.409 27.569 1.00 85.81 89 VAL A CA 1
ATOM 634 C C . VAL A 1 89 ? -13.234 4.284 27.980 1.00 85.81 89 VAL A C 1
ATOM 636 O O . VAL A 1 89 ? -13.541 4.354 29.170 1.00 85.81 89 VAL A O 1
ATOM 639 N N . PHE A 1 90 ? -14.139 4.044 27.026 1.00 84.12 90 PHE A N 1
ATOM 640 C CA . PHE A 1 90 ? -15.566 3.881 27.320 1.00 84.12 90 PHE A CA 1
ATOM 641 C C . PHE A 1 90 ? -15.846 2.683 28.226 1.00 84.12 90 PHE A C 1
ATOM 643 O O . PHE A 1 90 ? -16.628 2.807 29.169 1.00 84.12 90 PHE A O 1
ATOM 650 N N . LYS A 1 91 ? -15.203 1.535 27.979 1.00 86.38 91 LYS A N 1
ATOM 651 C CA . LYS A 1 91 ? -15.304 0.371 28.871 1.00 86.38 91 LYS A CA 1
ATOM 652 C C . LYS A 1 91 ? -14.816 0.702 30.277 1.00 86.38 91 LYS A C 1
ATOM 654 O O . LYS A 1 91 ? -15.530 0.420 31.229 1.00 86.38 91 LYS A O 1
ATOM 659 N N . GLY A 1 92 ? -13.666 1.367 30.401 1.00 85.81 92 GLY A N 1
ATOM 660 C CA . GLY A 1 92 ? -13.136 1.780 31.702 1.00 85.81 92 GLY A CA 1
ATOM 661 C C . GLY A 1 92 ? -14.094 2.691 32.480 1.00 85.81 92 GLY A C 1
ATOM 662 O O . GLY A 1 92 ? -14.284 2.501 33.678 1.00 85.81 92 GLY A O 1
ATOM 663 N N . GLN A 1 93 ? -14.748 3.641 31.804 1.00 85.88 93 GLN A N 1
ATOM 664 C CA . GLN A 1 93 ? -15.760 4.506 32.424 1.00 85.88 93 GLN A CA 1
ATOM 665 C C . GLN A 1 93 ? -17.020 3.736 32.844 1.00 85.88 93 GLN A C 1
ATOM 667 O O . GLN A 1 93 ? -17.549 3.975 33.928 1.00 85.88 93 GLN A O 1
ATOM 672 N N . LEU A 1 94 ? -17.496 2.809 32.008 1.00 85.62 94 LEU A N 1
ATOM 673 C CA . LEU A 1 94 ? -18.646 1.950 32.313 1.00 85.62 94 LEU A CA 1
ATOM 674 C C . LEU A 1 94 ? -18.384 1.041 33.517 1.00 85.62 94 LEU A C 1
ATOM 676 O O . LEU A 1 94 ? -19.237 0.932 34.396 1.00 85.62 94 LEU A O 1
ATOM 680 N N . ASP A 1 95 ? -17.210 0.418 33.567 1.00 87.19 95 ASP A N 1
ATOM 681 C CA . ASP A 1 95 ? -16.816 -0.453 34.673 1.00 87.19 95 ASP A CA 1
ATOM 682 C C . ASP A 1 95 ? -16.658 0.349 35.974 1.00 87.19 95 ASP A C 1
ATOM 684 O O . ASP A 1 95 ? -17.127 -0.088 37.026 1.00 87.19 95 ASP A O 1
ATOM 688 N N . GLY A 1 96 ? -16.092 1.560 35.896 1.00 85.12 96 GLY A N 1
ATOM 689 C CA . GLY A 1 96 ? -16.006 2.482 37.032 1.00 85.12 96 GLY A CA 1
ATOM 690 C C . GLY A 1 96 ? -17.383 2.875 37.575 1.00 85.12 96 GLY A C 1
ATOM 691 O O . GLY A 1 96 ? -17.636 2.713 38.767 1.00 85.12 96 GLY A O 1
ATOM 692 N N . LEU A 1 97 ? -18.312 3.280 36.702 1.00 82.75 97 LEU A N 1
ATOM 693 C CA . LEU A 1 97 ? -19.692 3.594 37.097 1.00 82.75 97 LEU A CA 1
ATOM 694 C C . LEU A 1 97 ? -20.397 2.399 37.746 1.00 82.75 97 LEU A C 1
ATOM 696 O O . LEU A 1 97 ? -21.143 2.566 38.705 1.00 82.75 97 LEU A O 1
ATOM 700 N N . ARG A 1 98 ? -20.169 1.184 37.240 1.00 74.88 98 ARG A N 1
ATOM 701 C CA . ARG A 1 98 ? -20.764 -0.028 37.809 1.00 74.88 98 ARG A CA 1
ATOM 702 C C . ARG A 1 98 ? -20.219 -0.339 39.205 1.00 74.88 98 ARG A C 1
ATOM 704 O O . ARG A 1 98 ? -20.992 -0.760 40.057 1.00 74.88 98 ARG A O 1
ATOM 711 N N . SER A 1 99 ? -18.931 -0.093 39.447 1.00 72.94 99 SER A N 1
ATOM 712 C CA . SER A 1 99 ? -18.312 -0.283 40.767 1.00 72.94 99 SER A CA 1
ATOM 713 C C . SER A 1 99 ? -18.734 0.739 41.827 1.00 72.94 99 SER A C 1
ATOM 715 O O . SER A 1 99 ? -18.587 0.463 43.009 1.00 72.94 99 SER A O 1
ATOM 717 N N . GLU A 1 100 ? -19.258 1.903 41.431 1.00 65.75 100 GLU A N 1
ATOM 718 C CA . GLU A 1 100 ? -19.780 2.916 42.364 1.00 65.75 100 GLU A CA 1
ATOM 719 C C . GLU A 1 100 ? -21.236 2.654 42.791 1.00 65.75 100 GLU A C 1
ATOM 721 O O . GLU A 1 100 ? -21.726 3.277 43.733 1.00 65.75 100 GLU A O 1
ATOM 726 N N . VAL A 1 101 ? -21.943 1.764 42.086 1.00 66.06 101 VAL A N 1
ATOM 727 C CA . VAL A 1 101 ? -23.369 1.460 42.306 1.00 66.06 101 VAL A CA 1
ATOM 728 C C . VAL A 1 101 ? -23.578 0.174 43.130 1.00 66.06 101 VAL A C 1
ATOM 730 O O . VAL A 1 101 ? -24.682 -0.042 43.633 1.00 66.06 101 VAL A O 1
ATOM 733 N N . GLU A 1 102 ? -22.542 -0.656 43.295 1.00 53.19 102 GLU A N 1
ATOM 734 C CA . GLU A 1 102 ? -22.516 -1.855 44.162 1.00 53.19 102 GLU A CA 1
ATOM 735 C C . GLU A 1 102 ? -21.952 -1.541 45.559 1.00 53.19 102 GLU A C 1
ATOM 737 O O . GLU A 1 102 ? -22.512 -2.081 46.544 1.00 53.19 102 GLU A O 1
#

Solvent-accessible surface area (backbone atoms only — not comparable to full-atom values): 5497 Å² total; per-residue (Å²): 130,59,72,68,62,52,53,50,39,54,48,26,47,52,48,18,54,51,29,44,56,49,20,54,54,46,60,56,53,55,59,62,53,56,55,50,51,65,74,72,55,65,88,87,72,81,48,64,68,61,50,50,52,51,52,53,52,50,50,53,51,39,53,50,52,21,50,53,32,41,50,51,17,52,50,29,45,51,53,33,52,53,55,52,52,51,52,51,53,51,50,52,53,52,53,51,57,54,66,75,75,109

Mean predicted aligned error: 7.98 Å

pLDDT: mean 85.91, std 7.61, range [53.19, 95.31]

Foldseek 3Di:
DPPVLVVLLVVLLVLLVVLLVVLVVLVVPLVVVVVVCVVPDDPPPVCVVVVVVVSVVSNVVSNVSSVVSNVSSVVSVVVSVVSVVVVVVVVVVVVVVVVVVD

Organism: NCBI:txid2213200

Nearest PDB structures (foldseek):
  7tkq-assembly1_6  TM=7.254E-01  e=1.585E+00  Saccharomyces cerevisiae
  6tt7-assembly1_4  TM=7.258E-01  e=2.143E+00  Ovis aries
  7tk1-assembly1_2  TM=7.344E-01  e=2.143E+00  Saccharomyces cerevisiae
  7tks-assembly1_2  TM=7.306E-01  e=2.418E+00  Saccharomyces cerevisiae

Sequence (102 aa):
MGDLVKADLDALRALSGTLNVEADSIGTIMGPVSSGLEAVVMPGAGIDELLGRINEKLGANITEHETNVRQMSQGAATAANSYEEVDTVFKGQLDGLRSEVE

Secondary structure (DSSP, 8-state):
--HHHHHHHHHHHHHHHHHHHHHHHHHHTHHHHHHHHHHHPPTTSS-HHHHHHHHHHHHHHHHHHHHHHHHHHHHHHHHHHHHHHHHHHHHHHHHHHHHHH-

Radius of gyration: 24.12 Å; Cα contacts (8 Å, |Δi|>4): 50; chains: 1; bounding box: 47×17×76 Å